Protein AF-A0A9E0RS52-F1 (afdb_monomer)

pLDDT: mean 81.38, std 11.51, range [52.69, 96.88]

Nearest PDB structures (foldseek):
  6zkj-assembly1_A  TM=3.778E-01  e=8.248E+00  Ovis aries

Secondary structure (DSSP, 8-state):
-HHHHHHHHHHHHHHHHHHHHHHHHHHTT-S-S---SSPPPPPSS-SSS-HHHHHHHHHHHHHHHHHHHHHHHHHH-----SHHHHTTSTT-------PPP-----HHHHHHHHHHHHHHHHHHHHHHHHHHHHHHTT--

Sequence (140 aa):
DYNVTRSIYEDMLSRKEKARLSMTLDIEGQGVTYRVQEPPVYPIEPKGLRFRHFAIAAPVLGLLAPIGLFGLYILLDPRVRTPGLLSALDDVELLGVIPAQRIKRSLGVRLKDIFLCGFLIAATLAAYASVTAYRLMGVL

Radius of gyration: 39.09 Å; Cα contacts (8 Å, |Δi|>4): 20; chains: 1; bounding box: 100×38×85 Å

Foldseek 3Di:
DVVVVVVVVVVVVVVVVVVVVLVVCVVVVNNDPDDCPDDDDDDPDDPDDDPVVCLVVVLVCVVVVVVVVVVVVVVPPPDPPDVVVVVPPPPDDDPDDDPDPPPCPPPVVVVVVVVVVVVVSVVVVVVSVVVVVCVVVVVD

Structure (mmCIF, N/CA/C/O backbone):
data_AF-A0A9E0RS52-F1
#
_entry.id   AF-A0A9E0RS52-F1
#
loop_
_atom_site.group_PDB
_atom_site.id
_atom_site.type_symbol
_atom_site.label_atom_id
_atom_site.label_alt_id
_atom_site.label_comp_id
_atom_site.label_asym_id
_atom_site.label_entity_id
_atom_site.label_seq_id
_atom_site.pdbx_PDB_ins_code
_atom_site.Cartn_x
_atom_site.Cartn_y
_atom_site.Cartn_z
_atom_site.occupancy
_atom_site.B_iso_or_equiv
_atom_site.auth_seq_id
_atom_site.auth_comp_id
_atom_site.auth_asym_id
_atom_site.auth_atom_id
_atom_site.pdbx_PDB_model_num
ATOM 1 N N . ASP A 1 1 ? -69.530 29.011 33.811 1.00 69.69 1 ASP A N 1
ATOM 2 C CA . ASP A 1 1 ? -68.188 29.091 33.206 1.00 69.69 1 ASP A CA 1
ATOM 3 C C . ASP A 1 1 ? -67.061 28.472 34.049 1.00 69.69 1 ASP A C 1
ATOM 5 O O . ASP A 1 1 ? -66.207 27.792 33.505 1.00 69.69 1 ASP A O 1
ATOM 9 N N . TYR A 1 2 ? -67.083 28.586 35.383 1.00 82.81 2 TYR A N 1
ATOM 10 C CA . TYR A 1 2 ? -66.030 28.071 36.287 1.00 82.81 2 TYR A CA 1
ATOM 11 C C . TYR A 1 2 ? -65.662 26.576 36.133 1.00 82.81 2 TYR A C 1
ATOM 13 O O . TYR A 1 2 ? -64.500 26.193 36.272 1.00 82.81 2 TYR A O 1
ATOM 21 N N . ASN A 1 3 ? -66.642 25.724 35.814 1.00 84.81 3 ASN A N 1
ATOM 22 C CA . ASN A 1 3 ? -66.414 24.288 35.616 1.00 84.81 3 ASN A CA 1
ATOM 23 C C . ASN A 1 3 ? -65.502 23.992 34.414 1.00 84.81 3 ASN A C 1
ATOM 25 O O . ASN A 1 3 ? -64.729 23.037 34.464 1.00 84.81 3 ASN A O 1
ATOM 29 N N . VAL A 1 4 ? -65.546 24.824 33.367 1.00 87.12 4 VAL A N 1
ATOM 30 C CA . VAL A 1 4 ? -64.725 24.643 32.162 1.00 87.12 4 VAL A CA 1
ATOM 31 C C . VAL A 1 4 ? -63.265 24.958 32.481 1.00 87.12 4 VAL A C 1
ATOM 33 O O . VAL A 1 4 ? -62.402 24.106 32.283 1.00 87.12 4 VAL A O 1
ATOM 36 N N . THR A 1 5 ? -62.985 26.118 33.080 1.00 88.88 5 THR A N 1
ATOM 37 C CA . THR A 1 5 ? -61.622 26.515 33.473 1.00 88.88 5 THR A CA 1
ATOM 38 C C . THR A 1 5 ? -60.987 25.521 34.442 1.00 88.88 5 THR A C 1
ATOM 40 O O . THR A 1 5 ? -59.819 25.166 34.287 1.00 88.88 5 THR A O 1
ATOM 43 N N . ARG A 1 6 ? -61.765 25.011 35.407 1.00 92.50 6 ARG A N 1
ATOM 44 C CA . ARG A 1 6 ? -61.297 23.973 36.331 1.00 92.50 6 ARG A CA 1
ATOM 45 C C . ARG A 1 6 ? -60.941 22.680 35.594 1.00 92.50 6 ARG A C 1
ATOM 47 O O . ARG A 1 6 ? -59.874 22.135 35.838 1.00 92.50 6 ARG A O 1
ATOM 54 N N . SER A 1 7 ? -61.785 22.221 34.668 1.00 92.62 7 SER A N 1
ATOM 55 C CA . SER A 1 7 ? -61.508 21.004 33.889 1.00 92.62 7 SER A CA 1
ATOM 56 C C . SER A 1 7 ? -60.246 21.114 33.022 1.00 92.62 7 SER A C 1
ATOM 58 O O . SER A 1 7 ? -59.472 20.164 32.954 1.00 92.62 7 SER A O 1
ATOM 60 N N . ILE A 1 8 ? -59.986 22.286 32.431 1.00 92.31 8 ILE A N 1
ATOM 61 C CA . ILE A 1 8 ? -58.771 22.564 31.648 1.00 92.31 8 ILE A CA 1
ATOM 62 C C . ILE A 1 8 ? -57.526 22.521 32.547 1.00 92.31 8 ILE A C 1
ATOM 64 O O . ILE A 1 8 ? -56.507 21.946 32.167 1.00 92.31 8 ILE A O 1
ATOM 68 N N . TYR A 1 9 ? -57.600 23.107 33.748 1.00 94.88 9 TYR A N 1
ATOM 69 C CA . TYR A 1 9 ? -56.501 23.066 34.715 1.00 94.88 9 TYR A CA 1
ATOM 70 C C . TYR A 1 9 ? -56.169 21.632 35.145 1.00 94.88 9 TYR A C 1
ATOM 72 O O . TYR A 1 9 ? -55.004 21.240 35.104 1.00 94.88 9 TYR A O 1
ATOM 80 N N . GLU A 1 10 ? -57.185 20.845 35.498 1.00 95.62 10 GLU A N 1
ATOM 81 C CA . GLU A 1 10 ? -57.015 19.441 35.889 1.00 95.62 10 GLU A CA 1
ATOM 82 C C . GLU A 1 10 ? -56.449 18.589 34.738 1.00 95.62 10 GLU A C 1
ATOM 84 O O . GLU A 1 10 ? -55.572 17.755 34.965 1.00 95.62 10 GLU A O 1
ATOM 89 N N . ASP A 1 11 ? -56.863 18.830 33.485 1.00 95.94 11 ASP A N 1
ATOM 90 C CA . ASP A 1 11 ? -56.286 18.140 32.319 1.00 95.94 11 ASP A CA 1
ATOM 91 C C . ASP A 1 11 ? -54.804 18.503 32.122 1.00 95.94 11 ASP A C 1
ATOM 93 O O . ASP A 1 11 ? -53.959 17.625 31.928 1.00 95.94 11 ASP A O 1
ATOM 97 N N . MET A 1 12 ? -54.442 19.787 32.243 1.00 96.19 12 MET A N 1
ATOM 98 C CA . MET A 1 12 ? -53.038 20.217 32.181 1.00 96.19 12 MET A CA 1
ATOM 99 C C . MET A 1 12 ? -52.197 19.616 33.314 1.00 96.19 12 MET A C 1
ATOM 101 O O . MET A 1 12 ? -51.062 19.188 33.076 1.00 96.19 12 MET A O 1
ATOM 105 N N . LEU A 1 13 ? -52.745 19.549 34.530 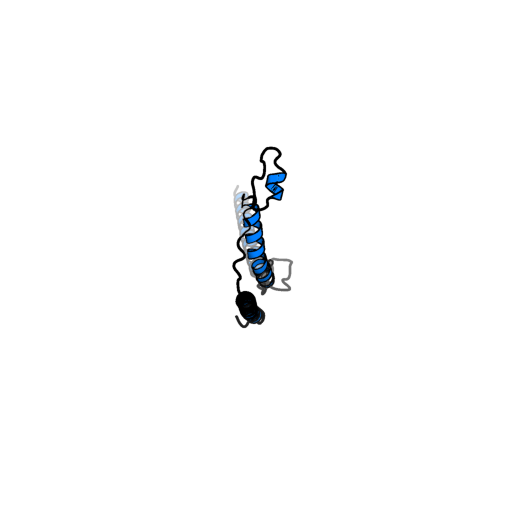1.00 96.88 13 LEU A N 1
ATOM 106 C CA . LEU A 1 13 ? -52.077 18.948 35.680 1.00 96.88 13 LEU A CA 1
ATOM 107 C C . LEU A 1 13 ? -51.857 17.445 35.460 1.00 96.88 13 LEU A C 1
ATOM 109 O O . LEU A 1 13 ? -50.730 16.967 35.593 1.00 96.88 13 LEU A O 1
ATOM 113 N N . SER A 1 14 ? -52.889 16.728 35.007 1.00 95.38 14 SER A N 1
ATOM 114 C CA . SER A 1 14 ? -52.807 15.300 34.678 1.00 95.38 14 SER A CA 1
ATOM 115 C C . SER A 1 14 ? -51.756 15.016 33.602 1.00 95.38 14 SER A C 1
ATOM 117 O O . SER A 1 14 ? -50.969 14.075 33.724 1.00 95.38 14 SER A O 1
ATOM 119 N N . ARG A 1 15 ? -51.683 15.846 32.554 1.00 96.12 15 ARG A N 1
ATOM 120 C CA . ARG A 1 15 ? -50.667 15.715 31.496 1.00 96.12 15 ARG A CA 1
ATOM 121 C C . ARG A 1 15 ? -49.253 15.936 32.023 1.00 96.12 15 ARG A C 1
ATOM 123 O O . ARG A 1 15 ? -48.351 15.189 31.649 1.00 96.12 15 ARG A O 1
ATOM 130 N N . LYS A 1 16 ? -49.055 16.919 32.907 1.00 96.00 16 LYS A N 1
ATOM 131 C CA . LYS A 1 16 ? -47.757 17.180 33.546 1.00 96.00 16 LYS A CA 1
ATOM 132 C C . LYS A 1 16 ? -47.307 15.996 34.399 1.00 96.00 16 LYS A C 1
ATOM 134 O O . LYS A 1 16 ? -46.148 15.594 34.317 1.00 96.00 16 LYS A O 1
ATOM 139 N N . GLU A 1 17 ? -48.208 15.429 35.196 1.00 95.56 17 GLU A N 1
ATOM 140 C CA . GLU A 1 17 ? -47.897 14.263 36.025 1.00 95.56 17 GLU A CA 1
ATOM 141 C C . GLU A 1 17 ? -47.590 13.027 35.182 1.00 95.56 17 GLU A C 1
ATOM 143 O O . GLU A 1 17 ? -46.584 12.366 35.427 1.00 95.56 17 GLU A O 1
ATOM 148 N N . LYS A 1 18 ? -48.378 12.762 34.132 1.00 92.31 18 LYS A N 1
ATOM 149 C CA . LYS A 1 18 ? -48.113 11.670 33.182 1.00 92.31 18 LYS A CA 1
ATOM 150 C C . LYS A 1 18 ? -46.766 11.826 32.481 1.00 92.31 18 LYS A C 1
ATOM 152 O O . LYS A 1 18 ? -46.024 10.855 32.387 1.00 92.31 18 LYS A O 1
ATOM 157 N N . ALA A 1 19 ? -46.426 13.032 32.024 1.00 91.88 19 ALA A N 1
ATOM 158 C CA . ALA A 1 19 ? -45.130 13.300 31.404 1.00 91.88 19 ALA A CA 1
ATOM 159 C C . ALA A 1 19 ? -43.974 13.068 32.389 1.00 91.88 19 ALA A C 1
ATOM 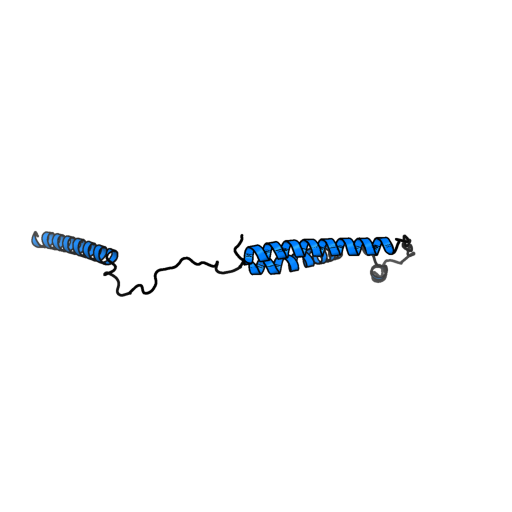161 O O . ALA A 1 19 ? -42.972 12.451 32.033 1.00 91.88 19 ALA A O 1
ATOM 162 N N . ARG A 1 20 ? -44.134 13.497 33.648 1.00 92.06 20 ARG A N 1
ATOM 163 C CA . ARG A 1 20 ? -43.141 13.271 34.704 1.00 92.06 20 ARG A CA 1
ATOM 164 C C . ARG A 1 20 ? -42.970 11.784 35.013 1.00 92.06 20 ARG A C 1
ATOM 166 O O . ARG A 1 20 ? -41.837 11.327 35.067 1.00 92.06 20 ARG A O 1
ATOM 173 N N . LEU A 1 21 ? -44.072 11.048 35.166 1.00 88.62 21 LEU A N 1
ATOM 174 C CA . LEU A 1 21 ? -44.072 9.600 35.398 1.00 88.62 21 LEU A CA 1
ATOM 175 C C . LEU A 1 21 ? -43.428 8.840 34.235 1.00 88.62 21 LEU A C 1
ATOM 177 O O . LEU A 1 21 ? -42.609 7.953 34.458 1.00 88.62 21 LEU A O 1
ATOM 181 N N . SER A 1 22 ? -43.749 9.216 32.996 1.00 87.12 22 SER A N 1
ATOM 182 C CA . SER A 1 22 ? -43.136 8.626 31.805 1.00 87.12 22 SER A CA 1
ATOM 183 C C . SER A 1 22 ? -41.628 8.880 31.762 1.00 87.12 22 SER A C 1
ATOM 185 O O . SER A 1 22 ? -40.876 7.967 31.448 1.00 87.12 22 SER A O 1
ATOM 187 N N . MET A 1 23 ? -41.180 10.091 32.110 1.00 86.38 23 MET A N 1
ATOM 188 C CA . MET A 1 23 ? -39.757 10.435 32.162 1.00 86.38 23 MET A CA 1
ATOM 189 C C . MET A 1 23 ? -39.027 9.661 33.262 1.00 86.38 23 MET A C 1
ATOM 191 O O . MET A 1 23 ? -37.939 9.148 33.025 1.00 86.38 23 MET A O 1
ATOM 195 N N . THR A 1 24 ? -39.615 9.544 34.457 1.00 86.38 24 THR A N 1
ATOM 196 C CA . THR A 1 24 ? -39.008 8.764 35.545 1.00 86.38 24 THR A CA 1
ATOM 197 C C . THR A 1 24 ? -38.918 7.282 35.194 1.00 86.38 24 THR A C 1
ATOM 199 O O . THR A 1 24 ? -37.886 6.678 35.445 1.00 86.38 24 THR A O 1
ATOM 202 N N . LEU A 1 25 ? -39.942 6.711 34.548 1.00 84.44 25 LEU A N 1
ATOM 203 C CA . LEU A 1 25 ? -39.920 5.317 34.092 1.00 84.44 25 LEU A CA 1
ATOM 204 C C . LEU A 1 25 ? -38.858 5.073 33.011 1.00 84.44 25 LEU A C 1
ATOM 206 O O . LEU A 1 25 ? -38.222 4.023 33.019 1.00 84.44 25 LEU A O 1
ATOM 210 N N . ASP A 1 26 ? -38.650 6.023 32.098 1.00 81.56 26 ASP A N 1
ATOM 211 C CA . ASP A 1 26 ? -37.608 5.934 31.066 1.00 81.56 26 ASP A CA 1
ATOM 212 C C . ASP A 1 26 ? -36.195 5.991 31.681 1.00 81.56 26 ASP A C 1
ATOM 214 O O . ASP A 1 26 ? -35.336 5.181 31.342 1.00 81.56 26 ASP A O 1
ATOM 218 N N . ILE A 1 27 ? -35.982 6.867 32.676 1.00 79.88 27 ILE A N 1
ATOM 219 C CA . ILE A 1 27 ? -34.717 6.969 33.431 1.00 79.88 27 ILE A CA 1
ATOM 220 C C . ILE A 1 27 ? -34.430 5.694 34.240 1.00 79.88 27 ILE A C 1
ATOM 222 O O . ILE A 1 27 ? -33.291 5.236 34.280 1.00 79.88 27 ILE A O 1
ATOM 226 N N . GLU A 1 28 ? -35.453 5.106 34.864 1.00 77.75 28 GLU A N 1
ATOM 227 C CA . GLU A 1 28 ? -35.343 3.850 35.622 1.00 77.75 28 GLU A CA 1
ATOM 228 C C . GLU A 1 28 ? -35.172 2.618 34.703 1.00 77.75 28 GLU A C 1
ATOM 230 O O . GLU A 1 28 ? -35.005 1.496 35.181 1.00 77.75 28 GLU A O 1
ATOM 235 N N . GLY A 1 29 ? -35.263 2.792 33.376 1.00 72.56 29 GLY A N 1
ATOM 236 C CA . GLY A 1 29 ? -35.237 1.700 32.398 1.00 72.56 29 GLY A CA 1
ATOM 237 C C . GLY A 1 29 ? -36.490 0.813 32.417 1.00 72.56 29 GLY A C 1
ATOM 238 O O . GLY A 1 29 ? -36.4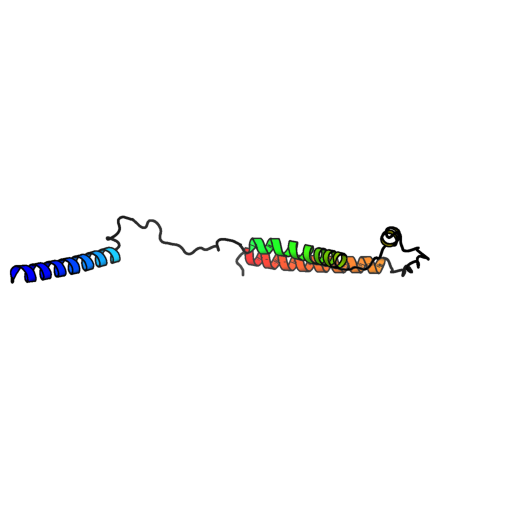94 -0.263 31.823 1.00 72.56 29 GLY A O 1
ATOM 239 N N . GLN A 1 30 ? -37.556 1.250 33.095 1.00 73.62 30 GLN A N 1
ATOM 240 C CA . GLN A 1 30 ? -38.848 0.561 33.209 1.00 73.62 30 GLN A CA 1
ATOM 241 C C . GLN A 1 30 ? -39.891 1.045 32.184 1.00 73.62 30 GLN A C 1
ATOM 243 O O . GLN A 1 30 ? -40.967 0.460 32.077 1.00 73.62 30 GLN A O 1
ATOM 248 N N . GLY A 1 31 ? -39.595 2.106 31.425 1.00 69.12 31 GLY A N 1
ATOM 249 C CA . GLY A 1 31 ? -40.479 2.690 30.407 1.00 69.12 31 GLY A CA 1
ATOM 250 C C . GLY A 1 31 ? -40.484 1.962 29.059 1.00 69.12 31 GLY A C 1
ATOM 251 O O . GLY A 1 31 ? -41.287 2.286 28.187 1.00 69.12 31 GLY A O 1
ATOM 252 N N . VAL A 1 32 ? -39.612 0.968 28.877 1.00 68.81 32 VAL A N 1
ATOM 253 C CA . VAL A 1 32 ? -39.393 0.291 27.596 1.00 68.81 32 VAL A CA 1
ATOM 254 C C . VAL A 1 32 ? -39.622 -1.217 27.705 1.00 68.81 32 VAL A C 1
ATOM 256 O O . VAL A 1 32 ? -39.102 -1.888 28.590 1.00 68.81 32 VAL A O 1
ATOM 259 N N . THR A 1 33 ? -40.394 -1.784 26.772 1.00 78.00 33 THR A N 1
ATOM 260 C CA . THR A 1 33 ? -40.723 -3.227 26.731 1.00 78.00 33 THR A CA 1
ATOM 261 C C . THR A 1 33 ? -39.574 -4.097 26.197 1.00 78.00 33 THR A C 1
ATOM 263 O O . THR A 1 33 ? -39.763 -5.283 25.939 1.00 78.00 33 THR A O 1
ATOM 266 N N . TYR A 1 34 ? -38.373 -3.543 26.011 1.00 75.62 34 TYR A N 1
ATOM 267 C CA . TYR A 1 34 ? -37.201 -4.312 25.598 1.00 75.62 34 TYR A CA 1
ATOM 268 C C . TYR A 1 34 ? -36.239 -4.483 26.775 1.00 75.62 34 TYR A C 1
ATOM 270 O O . TYR A 1 34 ? -36.001 -3.564 27.551 1.00 75.62 34 TYR A O 1
ATOM 278 N N . ARG A 1 35 ? -35.667 -5.682 26.908 1.00 77.38 35 ARG A N 1
ATOM 279 C CA . ARG A 1 35 ? -34.559 -5.937 27.833 1.00 77.38 35 ARG A CA 1
ATOM 280 C C . ARG A 1 35 ? -33.257 -5.809 27.057 1.00 77.38 35 ARG A C 1
ATOM 282 O O . ARG A 1 35 ? -33.083 -6.489 26.047 1.00 77.38 35 ARG A O 1
ATOM 289 N N . VAL A 1 36 ? -32.344 -4.962 27.525 1.00 76.12 36 VAL A N 1
ATOM 290 C CA . VAL A 1 36 ? -30.964 -4.935 27.022 1.00 76.12 36 VAL A CA 1
ATOM 291 C C . VAL A 1 36 ? -30.284 -6.220 27.490 1.00 76.12 36 VAL A C 1
ATOM 293 O O . VAL A 1 36 ? -29.986 -6.359 28.672 1.00 76.12 36 VAL A O 1
ATOM 296 N N . GLN A 1 37 ? -30.096 -7.179 26.582 1.00 85.25 37 GLN A N 1
ATOM 297 C CA . GLN A 1 37 ? -29.385 -8.426 26.893 1.00 85.25 37 GLN A CA 1
ATOM 298 C C . GLN A 1 37 ? -27.867 -8.220 26.892 1.00 85.25 37 GLN A C 1
ATOM 300 O O . GLN A 1 37 ? -27.171 -8.774 27.735 1.00 85.25 37 GLN A O 1
ATOM 305 N N . GLU A 1 38 ? -27.367 -7.389 25.975 1.00 83.38 38 GLU A N 1
ATOM 306 C CA . GLU A 1 38 ? -25.946 -7.084 25.830 1.00 83.38 38 GLU A CA 1
ATO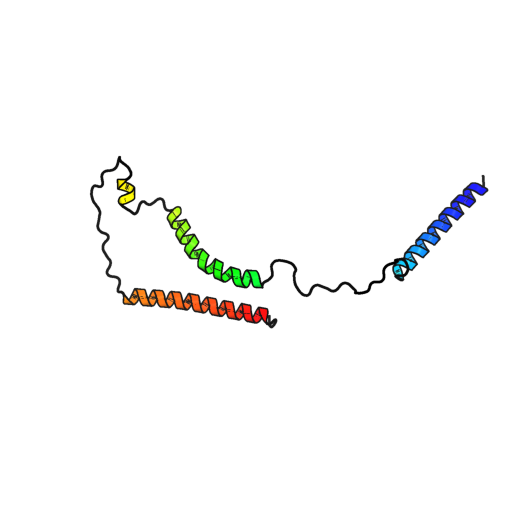M 307 C C . GLU A 1 38 ? -25.757 -5.577 25.610 1.00 83.38 38 GLU A C 1
ATOM 309 O O . GLU A 1 38 ? -26.359 -5.013 24.688 1.00 83.38 38 GLU A O 1
ATOM 314 N N . PRO A 1 39 ? -24.964 -4.896 26.457 1.00 84.31 39 PRO A N 1
ATOM 315 C CA . PRO A 1 39 ? -24.671 -3.487 26.268 1.00 84.31 39 PRO A CA 1
ATOM 316 C C . PRO A 1 39 ? -23.792 -3.287 25.023 1.00 84.31 39 PRO A C 1
ATOM 318 O O . PRO A 1 39 ? -23.014 -4.169 24.651 1.00 84.31 39 PRO A O 1
ATOM 321 N N . PRO A 1 40 ? -23.868 -2.116 24.375 1.00 83.12 40 PRO A N 1
ATOM 322 C CA . PRO A 1 40 ? -23.037 -1.814 23.222 1.00 83.12 40 PRO A CA 1
ATOM 323 C C . PRO A 1 40 ? -21.555 -1.810 23.613 1.00 83.12 40 PRO A C 1
ATOM 325 O O . PRO A 1 40 ? -21.111 -1.028 24.453 1.00 83.12 40 PRO A O 1
ATOM 328 N N . VAL A 1 41 ? -20.785 -2.683 22.972 1.00 86.62 41 VAL A N 1
ATOM 329 C CA . VAL A 1 41 ? -19.326 -2.745 23.092 1.00 86.62 41 VAL A CA 1
ATOM 330 C C . VAL A 1 41 ? -18.661 -1.933 21.991 1.00 86.62 41 VAL A C 1
ATOM 332 O O . VAL A 1 41 ? -19.092 -1.937 20.833 1.00 86.62 41 VAL A O 1
ATOM 335 N N . TYR A 1 42 ? -17.574 -1.251 22.349 1.00 86.06 42 TYR A N 1
ATOM 336 C CA . TYR A 1 42 ? -16.743 -0.561 21.373 1.00 86.06 42 TYR A CA 1
ATOM 337 C C . TYR A 1 42 ? -16.069 -1.569 20.432 1.00 86.06 42 TYR A C 1
ATOM 339 O O . TYR A 1 42 ? -15.559 -2.597 20.886 1.00 86.06 42 TYR A O 1
ATOM 347 N N . PRO A 1 43 ? -16.039 -1.294 19.119 1.00 81.56 43 PRO A N 1
ATOM 348 C CA . PRO A 1 43 ? -15.413 -2.188 18.163 1.00 81.56 43 PRO A CA 1
ATOM 349 C C . PRO A 1 43 ? -13.894 -2.193 18.355 1.00 81.56 43 PRO A C 1
ATOM 351 O O . PRO A 1 43 ? -13.232 -1.170 18.211 1.00 81.56 43 PRO A O 1
ATOM 354 N N . ILE A 1 44 ? -13.348 -3.375 18.624 1.00 83.25 44 ILE A N 1
ATOM 355 C CA . ILE A 1 44 ? -11.899 -3.622 18.705 1.00 83.25 44 ILE A CA 1
ATOM 356 C C . ILE A 1 44 ? -11.219 -3.652 17.330 1.00 83.25 44 ILE A C 1
ATOM 358 O O . ILE A 1 44 ? -9.999 -3.553 17.235 1.00 83.25 44 ILE A O 1
ATOM 362 N N . GLU A 1 45 ? -11.998 -3.767 16.252 1.00 81.56 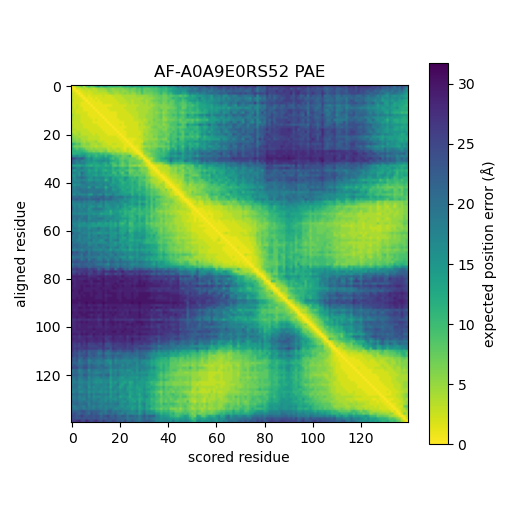45 GLU A N 1
ATOM 363 C CA . GLU A 1 45 ? -11.4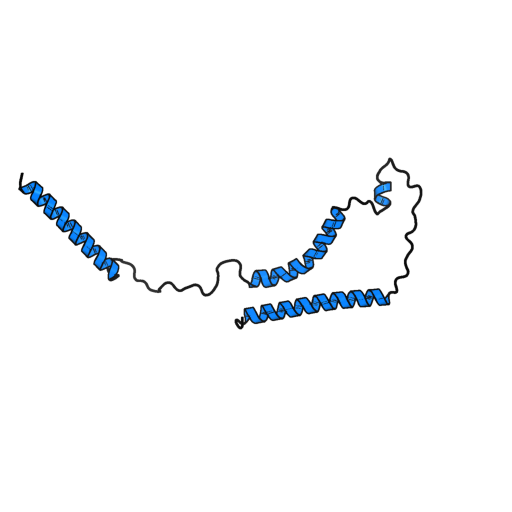97 -3.739 14.882 1.00 81.56 45 GLU A CA 1
ATOM 364 C C . GLU A 1 45 ? -12.242 -2.694 14.041 1.00 81.56 45 GLU A C 1
ATOM 366 O O . GLU A 1 45 ? -13.476 -2.624 14.086 1.00 81.56 45 GLU A O 1
ATOM 371 N N . PRO A 1 46 ? -11.530 -1.921 13.201 1.00 79.44 46 PRO A N 1
ATOM 372 C CA . PRO A 1 46 ? -12.172 -1.042 12.240 1.00 79.44 46 PRO A CA 1
ATOM 373 C C . PRO A 1 46 ? -12.939 -1.861 11.192 1.00 79.44 46 PRO A C 1
ATOM 375 O O . PRO A 1 46 ? -12.457 -2.873 10.671 1.00 79.44 46 PRO A O 1
ATOM 378 N N . LYS A 1 47 ? -14.140 -1.395 10.841 1.00 81.00 47 LYS A N 1
ATOM 379 C CA . LYS A 1 47 ? -14.937 -1.955 9.742 1.00 81.00 47 LYS A CA 1
ATOM 380 C C . LYS A 1 47 ? -14.475 -1.334 8.415 1.00 81.00 47 LYS A C 1
ATOM 382 O O . LYS A 1 47 ? -14.413 -0.115 8.309 1.00 81.00 47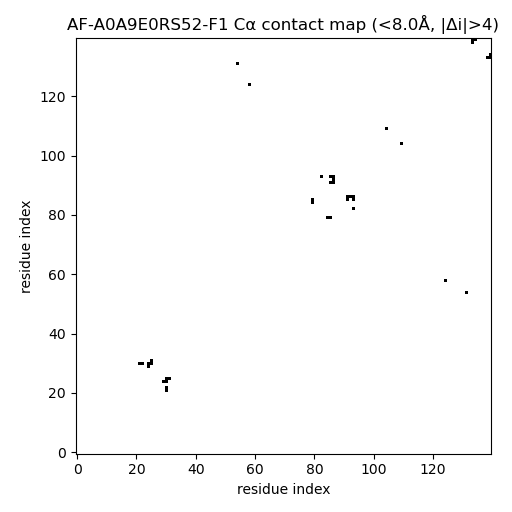 LYS A O 1
ATOM 387 N N . GLY A 1 48 ? -14.156 -2.160 7.410 1.00 84.31 48 GLY A N 1
ATOM 388 C CA . GLY A 1 48 ? -13.729 -1.711 6.073 1.00 84.31 48 GLY A CA 1
ATOM 389 C C . GLY A 1 48 ? -12.281 -2.072 5.719 1.00 84.31 48 GLY A C 1
ATOM 390 O O . GLY A 1 48 ? -11.828 -3.184 6.007 1.00 84.31 48 GLY A O 1
ATOM 391 N N . LEU A 1 49 ? -11.555 -1.150 5.068 1.00 83.06 49 LEU A N 1
ATOM 392 C CA . LEU A 1 49 ? -10.160 -1.370 4.675 1.00 83.06 49 LEU A CA 1
ATOM 393 C C . LEU A 1 49 ? -9.258 -1.478 5.906 1.00 83.06 49 LEU A C 1
ATOM 395 O O . LEU A 1 49 ? -8.921 -0.500 6.567 1.00 83.06 49 LEU A O 1
ATOM 399 N N . ARG A 1 50 ? -8.837 -2.710 6.183 1.00 85.12 50 ARG A N 1
ATOM 400 C CA . ARG A 1 50 ? -7.891 -3.020 7.259 1.00 85.12 50 ARG A CA 1
ATOM 401 C C . ARG A 1 50 ? -6.454 -2.783 6.812 1.00 85.12 50 ARG A C 1
ATOM 403 O O . ARG A 1 50 ? -6.140 -2.968 5.637 1.00 85.12 50 ARG A O 1
ATOM 410 N N . PHE A 1 51 ? -5.567 -2.542 7.778 1.00 84.44 51 PHE A N 1
ATOM 411 C CA . PHE A 1 51 ? -4.119 -2.421 7.563 1.00 84.44 51 PHE A CA 1
ATOM 412 C C . PHE A 1 51 ? -3.531 -3.563 6.714 1.00 84.44 51 PHE A C 1
ATOM 414 O O . PHE A 1 51 ? -2.705 -3.313 5.845 1.00 84.44 51 PHE A O 1
ATOM 421 N N . ARG A 1 52 ? -4.032 -4.798 6.881 1.00 84.62 52 ARG A N 1
ATOM 422 C CA . ARG A 1 52 ? -3.626 -5.972 6.084 1.00 84.62 52 ARG A CA 1
ATOM 423 C C . ARG A 1 52 ? -3.754 -5.772 4.567 1.00 84.62 52 ARG A C 1
ATOM 425 O O . ARG A 1 52 ? -2.906 -6.257 3.829 1.00 84.62 52 ARG A O 1
ATOM 432 N N . HIS A 1 53 ? -4.768 -5.044 4.101 1.00 88.88 53 HIS A N 1
ATOM 433 C CA . HIS A 1 53 ? -4.953 -4.790 2.668 1.00 88.88 53 HIS A CA 1
ATOM 434 C C . HIS A 1 53 ? -3.843 -3.891 2.132 1.00 88.88 53 HIS A C 1
ATOM 436 O O . HIS A 1 53 ? -3.238 -4.207 1.115 1.00 88.88 53 HIS A O 1
ATOM 442 N N . PHE A 1 54 ? -3.520 -2.815 2.851 1.00 88.31 54 PHE A N 1
ATOM 443 C CA . PHE A 1 54 ? -2.413 -1.932 2.491 1.00 88.31 54 PHE A CA 1
ATOM 444 C C . PHE A 1 54 ? -1.058 -2.627 2.629 1.00 88.31 54 PHE A C 1
ATOM 446 O O . PHE A 1 54 ? -0.186 -2.410 1.794 1.00 88.31 54 PHE A O 1
ATOM 453 N N . ALA A 1 55 ? -0.908 -3.504 3.626 1.00 89.25 55 ALA A N 1
ATOM 454 C CA . ALA A 1 55 ? 0.302 -4.292 3.830 1.00 89.25 55 ALA A CA 1
ATOM 455 C C . ALA A 1 55 ? 0.626 -5.195 2.628 1.00 89.25 55 ALA A C 1
ATOM 457 O O . ALA A 1 55 ? 1.785 -5.339 2.257 1.00 89.25 55 ALA A O 1
ATOM 458 N N . ILE A 1 56 ? -0.398 -5.777 1.997 1.00 87.88 56 ILE A N 1
ATOM 459 C CA . ILE A 1 56 ? -0.234 -6.624 0.807 1.00 87.88 56 ILE A CA 1
ATOM 460 C C . ILE A 1 56 ? -0.185 -5.779 -0.474 1.00 87.88 56 ILE A C 1
ATOM 462 O O . ILE A 1 56 ? 0.607 -6.057 -1.371 1.00 87.88 56 ILE A O 1
ATOM 466 N N . ALA A 1 57 ? -1.003 -4.729 -0.569 1.00 90.38 57 ALA A N 1
ATOM 467 C CA . ALA A 1 57 ? -1.082 -3.897 -1.766 1.00 90.38 57 ALA A CA 1
ATOM 468 C C . ALA A 1 57 ? 0.193 -3.073 -2.002 1.00 90.38 57 ALA A C 1
ATOM 470 O O . ALA A 1 57 ? 0.600 -2.904 -3.148 1.00 90.38 57 ALA A O 1
ATOM 471 N N . ALA A 1 58 ? 0.840 -2.580 -0.943 1.00 89.75 58 ALA A N 1
ATOM 472 C CA . ALA A 1 58 ? 2.026 -1.735 -1.050 1.00 89.75 58 ALA A CA 1
ATOM 473 C C . ALA A 1 58 ? 3.208 -2.396 -1.788 1.00 89.75 58 ALA A C 1
ATOM 475 O O . ALA A 1 58 ? 3.711 -1.771 -2.719 1.00 89.75 58 ALA A O 1
ATOM 476 N N . PRO A 1 59 ? 3.658 -3.625 -1.463 1.00 90.44 59 PRO A N 1
ATOM 477 C CA . PRO A 1 59 ? 4.759 -4.254 -2.193 1.00 90.44 59 PRO A CA 1
ATOM 478 C C . PRO A 1 59 ? 4.393 -4.569 -3.647 1.00 90.44 59 PRO A C 1
ATOM 480 O O . PRO A 1 59 ? 5.224 -4.391 -4.535 1.00 90.44 59 PRO A O 1
ATOM 483 N N . VAL A 1 60 ? 3.145 -4.965 -3.916 1.00 91.06 60 VAL A N 1
ATOM 484 C CA . VAL A 1 60 ? 2.670 -5.228 -5.284 1.00 91.06 60 VAL A CA 1
ATOM 485 C C . VAL A 1 60 ? 2.683 -3.946 -6.119 1.00 91.06 60 VAL A C 1
ATOM 487 O O . VAL A 1 60 ? 3.251 -3.920 -7.210 1.00 91.06 60 VAL A O 1
ATOM 490 N N . LEU A 1 61 ? 2.111 -2.862 -5.590 1.00 93.44 61 LEU A N 1
ATOM 491 C CA . LEU A 1 61 ? 2.097 -1.563 -6.257 1.00 93.44 61 LEU A CA 1
ATOM 492 C C . LEU A 1 61 ? 3.494 -0.956 -6.361 1.00 93.44 61 LEU A C 1
ATOM 494 O O . LEU A 1 61 ? 3.817 -0.383 -7.393 1.00 93.44 61 LEU A O 1
ATOM 498 N N . GLY A 1 62 ? 4.339 -1.108 -5.344 1.00 90.62 62 GLY A N 1
ATOM 499 C CA . GLY A 1 62 ? 5.717 -0.621 -5.358 1.00 90.62 62 GLY A CA 1
ATOM 500 C C . GLY A 1 62 ? 6.568 -1.290 -6.435 1.00 90.62 62 GLY A C 1
ATOM 501 O O . GLY A 1 62 ? 7.410 -0.633 -7.040 1.00 90.62 62 GLY A O 1
ATOM 502 N N . LEU A 1 63 ? 6.314 -2.570 -6.724 1.00 89.88 63 LEU A N 1
ATOM 503 C CA . LEU A 1 63 ? 7.017 -3.314 -7.770 1.00 89.88 63 LEU A CA 1
ATOM 504 C C . LEU A 1 63 ? 6.442 -3.025 -9.166 1.00 89.88 63 LEU A C 1
ATOM 506 O O . LEU A 1 63 ? 7.192 -2.902 -10.133 1.00 89.88 63 LEU A O 1
ATOM 510 N N . LEU A 1 64 ? 5.122 -2.843 -9.270 1.00 93.25 64 LEU A N 1
ATOM 511 C CA . LEU A 1 64 ? 4.457 -2.468 -10.521 1.00 93.25 64 LEU A CA 1
ATOM 512 C C . LEU A 1 64 ? 4.686 -1.007 -10.920 1.00 93.25 64 LEU A C 1
ATOM 514 O O . LEU A 1 64 ? 4.761 -0.719 -12.110 1.00 93.25 64 LEU A O 1
ATOM 518 N N . ALA A 1 65 ? 4.822 -0.087 -9.965 1.00 93.81 65 ALA A N 1
ATOM 519 C CA . ALA A 1 65 ? 4.975 1.344 -10.217 1.00 93.81 65 ALA A CA 1
ATOM 520 C C . ALA A 1 65 ? 6.133 1.693 -11.173 1.00 93.81 65 ALA A C 1
ATOM 522 O O . ALA A 1 65 ? 5.869 2.380 -12.160 1.00 93.81 65 ALA A O 1
ATOM 523 N N . PRO A 1 66 ? 7.387 1.233 -10.975 1.00 91.50 66 PRO A N 1
ATOM 524 C CA . PRO A 1 66 ? 8.478 1.555 -11.895 1.00 91.50 66 PRO A CA 1
ATOM 525 C C . PRO A 1 66 ? 8.280 0.926 -13.280 1.00 91.50 66 PRO A C 1
ATOM 527 O O . PRO A 1 66 ? 8.612 1.555 -14.282 1.00 91.50 66 PRO A O 1
ATOM 530 N N . ILE A 1 67 ? 7.701 -0.278 -13.355 1.00 92.38 67 ILE A N 1
ATOM 531 C CA . ILE A 1 67 ? 7.401 -0.954 -14.628 1.00 92.38 67 ILE A CA 1
ATOM 532 C C . ILE A 1 67 ? 6.333 -0.169 -15.396 1.00 92.38 67 ILE A C 1
ATOM 534 O O . ILE A 1 67 ? 6.503 0.125 -16.578 1.00 92.38 67 ILE A O 1
ATOM 538 N N . GLY A 1 68 ? 5.253 0.212 -14.713 1.00 93.31 68 GLY A N 1
ATOM 539 C CA . GLY A 1 68 ? 4.172 1.012 -15.275 1.00 93.31 68 GLY A CA 1
ATOM 540 C C . GLY A 1 68 ? 4.648 2.395 -15.707 1.00 93.31 68 GLY A C 1
ATOM 541 O O . GLY A 1 68 ? 4.325 2.828 -16.808 1.00 93.31 68 GLY A O 1
ATOM 542 N N . LEU A 1 69 ? 5.475 3.058 -14.894 1.00 93.56 69 LEU A N 1
ATOM 543 C CA . LEU A 1 69 ? 6.053 4.359 -15.230 1.00 93.56 69 LEU A CA 1
ATOM 544 C C . LEU A 1 69 ? 6.967 4.269 -16.456 1.00 93.56 69 LEU A C 1
ATOM 546 O O . LEU A 1 69 ? 6.913 5.136 -17.323 1.00 93.56 69 LEU A O 1
ATOM 550 N N . PHE A 1 70 ? 7.766 3.206 -16.564 1.00 91.62 70 PHE A N 1
ATOM 551 C CA . PHE A 1 70 ? 8.605 2.962 -17.734 1.00 91.62 70 PHE A CA 1
ATOM 552 C C . PHE A 1 70 ? 7.768 2.703 -18.994 1.00 91.62 70 PHE A C 1
ATOM 554 O O . PHE A 1 70 ? 8.055 3.265 -20.049 1.00 91.62 70 PHE A O 1
ATOM 561 N N . GLY A 1 71 ? 6.701 1.906 -18.885 1.00 89.81 71 GLY A N 1
ATOM 562 C CA . GLY A 1 71 ? 5.762 1.675 -19.984 1.00 89.81 71 GLY A CA 1
ATOM 563 C C . GLY A 1 71 ? 5.051 2.955 -20.428 1.00 89.81 71 GLY A C 1
ATOM 564 O O . GLY A 1 71 ? 4.990 3.244 -21.620 1.00 89.81 71 GLY A O 1
ATOM 565 N N . LEU A 1 72 ? 4.581 3.762 -19.473 1.00 91.75 72 LEU A N 1
ATOM 566 C CA . LEU A 1 72 ? 3.952 5.053 -19.742 1.00 91.75 72 LEU A CA 1
ATOM 567 C C . LEU A 1 72 ? 4.931 6.027 -20.405 1.00 91.75 72 LEU A C 1
ATOM 569 O O . LEU A 1 72 ? 4.566 6.705 -21.359 1.00 91.75 72 LEU A O 1
ATOM 573 N N . TYR A 1 73 ? 6.178 6.062 -19.933 1.00 89.50 73 TYR A N 1
ATOM 574 C CA . TYR A 1 73 ? 7.232 6.870 -20.536 1.00 89.50 73 TYR A CA 1
ATOM 575 C C . TYR A 1 73 ? 7.484 6.478 -21.995 1.00 89.50 73 TYR A C 1
ATOM 577 O O . TYR A 1 73 ? 7.593 7.355 -22.842 1.00 89.50 73 TYR A O 1
ATOM 585 N N . ILE A 1 74 ? 7.525 5.178 -22.305 1.00 86.00 74 ILE A N 1
ATOM 586 C CA . ILE A 1 74 ? 7.675 4.700 -23.687 1.00 86.00 74 ILE A CA 1
ATOM 587 C C . ILE A 1 74 ? 6.465 5.085 -24.541 1.00 86.00 74 ILE A C 1
ATOM 589 O O . ILE A 1 74 ? 6.644 5.493 -25.682 1.00 86.00 74 ILE A O 1
ATOM 593 N N . LEU A 1 75 ? 5.247 4.959 -24.010 1.00 84.19 75 LEU A N 1
ATOM 594 C CA . LEU A 1 75 ? 4.029 5.268 -24.762 1.00 84.19 75 LEU A CA 1
ATOM 595 C C . LEU A 1 75 ? 3.891 6.769 -25.061 1.00 84.19 75 LEU A C 1
ATOM 597 O O . LEU A 1 75 ? 3.363 7.143 -26.104 1.00 84.19 75 LEU A O 1
ATOM 601 N N . LEU A 1 76 ? 4.361 7.619 -24.145 1.00 84.75 76 LEU A N 1
ATOM 602 C CA . LEU A 1 76 ? 4.378 9.073 -24.298 1.00 84.75 76 LEU A CA 1
ATOM 603 C C . LEU A 1 76 ? 5.588 9.583 -25.090 1.00 84.75 76 LEU A C 1
ATOM 605 O O . LEU A 1 76 ? 5.584 10.756 -25.453 1.00 84.75 76 LEU A O 1
ATOM 609 N N . ASP A 1 77 ? 6.617 8.760 -25.332 1.00 79.00 77 ASP A N 1
ATOM 610 C CA . ASP A 1 77 ? 7.777 9.146 -26.141 1.00 79.00 77 ASP A CA 1
ATOM 611 C C . ASP A 1 77 ? 7.414 9.033 -27.634 1.00 79.00 77 ASP A C 1
ATOM 613 O O . ASP A 1 77 ? 7.317 7.923 -28.162 1.00 79.00 77 ASP A O 1
ATOM 617 N N . PRO A 1 78 ? 7.246 10.153 -28.366 1.00 65.69 78 PRO A N 1
ATOM 618 C CA . PRO A 1 78 ? 6.942 10.122 -29.795 1.00 65.69 78 PRO A CA 1
ATOM 619 C C . PRO A 1 78 ? 8.159 9.718 -30.646 1.00 65.69 78 PRO A C 1
ATOM 621 O O . PRO A 1 78 ? 8.084 9.718 -31.876 1.00 65.69 78 PRO A O 1
ATOM 624 N N . ARG A 1 79 ? 9.321 9.425 -30.039 1.00 65.88 79 ARG A N 1
ATOM 625 C CA . ARG A 1 79 ? 10.539 9.082 -30.780 1.00 65.88 79 ARG A CA 1
ATOM 626 C C . ARG A 1 79 ? 10.414 7.731 -31.474 1.00 65.88 79 ARG A C 1
ATOM 628 O O . ARG A 1 79 ? 10.531 6.666 -30.869 1.00 65.88 79 ARG A O 1
ATOM 635 N N . VAL A 1 80 ? 10.357 7.794 -32.797 1.00 60.28 80 VAL A N 1
ATOM 636 C CA . VAL A 1 80 ? 10.546 6.651 -33.687 1.00 60.28 80 VAL A CA 1
ATOM 637 C C . VAL A 1 80 ? 11.998 6.166 -33.586 1.00 60.28 80 VAL A C 1
ATOM 639 O O . VAL A 1 80 ? 12.907 6.737 -34.182 1.00 60.28 80 VAL A O 1
ATOM 642 N N . ARG A 1 81 ? 12.248 5.131 -32.775 1.00 64.25 81 ARG A N 1
ATOM 643 C CA . ARG A 1 81 ? 13.589 4.527 -32.607 1.00 64.25 81 ARG A CA 1
ATOM 644 C C . ARG A 1 81 ? 13.863 3.366 -33.560 1.00 64.25 81 ARG A C 1
ATOM 646 O O . ARG A 1 81 ? 15.006 2.924 -33.653 1.00 64.25 81 ARG A O 1
ATOM 653 N N . THR A 1 82 ? 12.839 2.852 -34.237 1.00 59.19 82 THR A N 1
ATOM 654 C CA . THR A 1 82 ? 12.944 1.673 -35.098 1.00 59.19 82 THR A CA 1
ATOM 655 C C . THR A 1 82 ? 12.776 2.043 -36.575 1.00 59.19 82 THR A C 1
ATOM 657 O O . THR A 1 82 ? 11.800 2.698 -36.937 1.00 59.19 82 THR A O 1
ATOM 660 N N . PRO A 1 83 ? 13.681 1.583 -37.460 1.00 56.44 83 PRO A N 1
ATOM 661 C CA . PRO A 1 83 ? 13.609 1.871 -38.897 1.00 56.44 83 PRO A CA 1
ATOM 662 C C . PRO A 1 83 ? 12.350 1.286 -39.562 1.00 56.44 83 PRO A C 1
ATOM 664 O O . PRO A 1 83 ? 11.891 1.801 -40.578 1.00 56.44 83 PRO A O 1
ATOM 667 N N . GLY A 1 84 ? 11.743 0.257 -38.957 1.00 59.94 84 GLY A N 1
ATOM 668 C CA . GLY A 1 84 ? 10.499 -0.349 -39.441 1.00 59.94 84 GLY A CA 1
ATOM 669 C C . GLY A 1 84 ? 9.263 0.552 -39.331 1.00 59.94 84 GLY A C 1
ATOM 670 O O . GLY A 1 84 ? 8.327 0.362 -40.093 1.00 59.94 84 GLY A O 1
ATOM 671 N N . LEU A 1 85 ? 9.262 1.551 -38.439 1.00 59.97 85 LEU A N 1
ATOM 672 C CA . LEU A 1 85 ? 8.181 2.544 -38.360 1.00 59.97 85 LEU A CA 1
ATOM 673 C C . LEU A 1 85 ? 8.302 3.604 -39.465 1.00 59.97 85 LEU A C 1
ATOM 675 O O . LEU A 1 85 ? 7.288 4.070 -39.959 1.00 59.97 85 LEU A O 1
ATOM 679 N N . LEU A 1 86 ? 9.527 3.948 -39.882 1.00 60.88 86 LEU A N 1
ATOM 680 C CA . LEU A 1 86 ? 9.786 4.873 -40.996 1.00 60.88 86 LEU A CA 1
ATOM 681 C C . LEU A 1 86 ? 9.502 4.232 -42.358 1.00 60.88 86 LEU A C 1
ATOM 683 O O . LEU A 1 86 ? 9.005 4.905 -43.245 1.00 60.88 86 LEU A O 1
ATOM 687 N N . SER A 1 87 ? 9.747 2.925 -42.493 1.00 59.91 87 SER A N 1
ATOM 688 C CA . SER A 1 87 ? 9.478 2.167 -43.729 1.00 59.91 87 SER A CA 1
ATOM 689 C C . SER A 1 87 ? 7.979 1.984 -44.018 1.00 59.91 87 SER A C 1
ATOM 691 O O . SER A 1 87 ? 7.618 1.573 -45.113 1.00 59.91 87 SER A O 1
ATOM 693 N N . ALA A 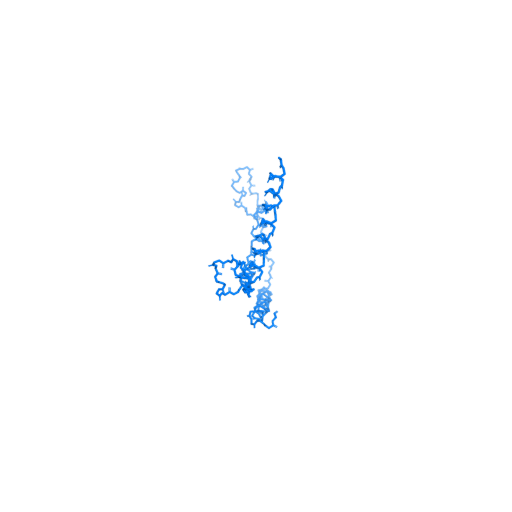1 88 ? 7.118 2.222 -43.020 1.00 63.69 88 ALA A N 1
ATOM 694 C CA . ALA A 1 88 ? 5.662 2.120 -43.131 1.00 63.69 88 ALA A CA 1
ATOM 695 C C . ALA A 1 88 ? 4.986 3.458 -43.487 1.00 63.69 88 ALA A C 1
ATOM 697 O O . ALA A 1 88 ? 3.789 3.474 -43.760 1.00 63.69 88 ALA A O 1
ATOM 698 N N . LEU A 1 89 ? 5.725 4.574 -43.462 1.00 65.31 89 LEU A N 1
ATOM 699 C CA . LEU A 1 89 ? 5.280 5.824 -44.066 1.00 65.31 89 LEU A CA 1
ATOM 700 C C . LEU A 1 89 ? 5.794 5.836 -45.508 1.00 65.31 89 LEU A C 1
ATOM 702 O O . LEU A 1 89 ? 6.993 5.982 -45.723 1.00 65.31 89 LEU A O 1
ATOM 706 N N . ASP A 1 90 ? 4.888 5.700 -46.479 1.00 60.66 90 ASP A N 1
ATOM 707 C CA . ASP A 1 90 ? 5.196 5.636 -47.922 1.00 60.66 90 ASP A CA 1
ATOM 708 C C . ASP A 1 90 ? 5.991 6.846 -48.464 1.00 60.66 90 ASP A C 1
ATOM 710 O O . ASP A 1 90 ? 6.513 6.796 -49.573 1.00 60.66 90 ASP A O 1
ATOM 714 N N . ASP A 1 91 ? 6.105 7.928 -47.689 1.00 64.75 91 ASP A N 1
ATOM 715 C CA . ASP A 1 91 ? 6.626 9.225 -48.137 1.00 64.75 91 ASP A CA 1
ATOM 716 C C . ASP A 1 91 ? 8.087 9.505 -47.716 1.00 64.75 91 ASP A C 1
ATOM 718 O O . ASP A 1 91 ? 8.595 10.606 -47.926 1.00 64.75 91 ASP A O 1
ATOM 722 N N . VAL A 1 92 ? 8.786 8.548 -47.081 1.00 67.44 92 VAL A N 1
ATOM 723 C CA . VAL A 1 92 ? 10.155 8.770 -46.566 1.00 67.44 92 VAL A CA 1
ATOM 724 C C . VAL A 1 92 ? 11.109 7.626 -46.929 1.00 67.44 92 VAL A C 1
ATOM 726 O O . VAL A 1 92 ? 11.064 6.540 -46.355 1.00 67.44 92 VAL A O 1
ATOM 729 N N . GLU A 1 93 ? 12.046 7.896 -47.843 1.00 64.38 93 GLU A N 1
ATOM 730 C CA . GLU A 1 93 ? 13.092 6.951 -48.254 1.00 64.38 93 GLU A CA 1
ATOM 731 C C . GLU A 1 93 ? 14.233 6.877 -47.217 1.00 64.38 93 GLU A C 1
ATOM 733 O O . GLU A 1 93 ? 14.814 7.883 -46.798 1.00 64.38 93 GLU A O 1
ATOM 738 N N . LEU A 1 94 ? 14.568 5.662 -46.771 1.00 68.31 94 LEU A N 1
ATOM 739 C CA . LEU A 1 94 ? 15.590 5.419 -45.752 1.00 68.31 94 LEU A CA 1
ATOM 740 C C . LEU A 1 94 ? 17.006 5.515 -46.359 1.00 68.31 94 LEU A C 1
ATOM 742 O O . LEU A 1 94 ? 17.555 4.524 -46.830 1.00 68.31 94 LEU A O 1
ATOM 746 N N . LEU A 1 95 ? 17.631 6.694 -46.291 1.00 72.12 95 LEU A N 1
ATOM 747 C CA . LEU A 1 95 ? 18.957 6.968 -46.884 1.00 72.12 95 LEU A CA 1
ATOM 748 C C . LEU A 1 95 ? 20.138 6.205 -46.240 1.00 72.12 95 LEU A C 1
ATOM 750 O O . LEU A 1 95 ? 21.211 6.106 -46.834 1.00 72.12 95 LEU A O 1
ATOM 754 N N . GLY A 1 96 ? 19.980 5.670 -45.026 1.00 68.25 96 GLY A N 1
ATOM 755 C CA . GLY A 1 96 ? 21.015 4.876 -44.360 1.00 68.25 96 GLY A CA 1
ATOM 756 C C . GLY A 1 96 ? 20.823 4.757 -42.849 1.00 68.25 96 GLY A C 1
ATOM 757 O O . GLY A 1 96 ? 20.247 5.631 -42.204 1.00 68.25 96 GLY A O 1
ATOM 758 N N . VAL A 1 97 ? 21.323 3.665 -42.265 1.00 69.81 97 VAL A N 1
ATOM 759 C CA . VAL A 1 97 ? 21.264 3.408 -40.817 1.00 69.81 97 VAL A CA 1
ATOM 760 C C . VAL A 1 97 ? 22.657 3.573 -40.229 1.00 69.81 97 VAL A C 1
ATOM 762 O O . VAL A 1 97 ? 23.571 2.830 -40.577 1.00 69.81 97 VAL A O 1
ATOM 765 N N . ILE A 1 98 ? 22.823 4.521 -39.304 1.00 74.94 98 ILE A N 1
ATOM 766 C CA . ILE A 1 98 ? 24.063 4.649 -38.535 1.00 74.94 98 ILE A CA 1
ATOM 767 C C . ILE A 1 98 ? 24.102 3.492 -37.526 1.00 74.94 98 ILE A C 1
ATOM 769 O O . ILE A 1 98 ? 23.245 3.436 -36.636 1.00 74.94 98 ILE A O 1
ATOM 773 N N . PRO A 1 99 ? 25.064 2.557 -37.624 1.00 69.06 99 PRO A N 1
ATOM 774 C CA . PRO A 1 99 ? 25.165 1.481 -36.657 1.00 69.06 99 PRO A CA 1
ATOM 775 C C . PRO A 1 99 ? 25.529 2.076 -35.298 1.00 69.06 99 PRO A C 1
ATOM 777 O O . PRO A 1 99 ? 26.565 2.723 -35.138 1.00 69.06 99 PRO A O 1
ATOM 780 N N . ALA A 1 100 ? 24.677 1.847 -34.299 1.00 66.81 100 ALA A N 1
ATOM 781 C CA . ALA A 1 100 ? 24.981 2.235 -32.931 1.00 66.81 100 ALA A CA 1
ATOM 782 C C . ALA A 1 100 ? 26.296 1.565 -32.502 1.00 66.81 100 ALA A C 1
ATOM 784 O O . ALA A 1 100 ? 26.395 0.333 -32.473 1.00 66.81 100 ALA A O 1
ATOM 785 N N . GLN A 1 101 ? 27.313 2.367 -32.168 1.00 62.59 101 GLN A N 1
ATOM 786 C CA . GLN A 1 101 ? 28.560 1.843 -31.622 1.00 62.59 101 GLN A CA 1
ATOM 787 C C . GLN A 1 101 ? 28.249 1.046 -30.353 1.00 62.59 101 GLN A C 1
ATOM 789 O O . GLN A 1 101 ? 27.775 1.584 -29.348 1.00 62.59 101 GLN A O 1
ATOM 794 N N . ARG A 1 102 ? 28.533 -0.260 -30.381 1.00 58.25 102 ARG A N 1
ATOM 795 C CA . ARG A 1 102 ? 28.472 -1.098 -29.184 1.00 58.25 102 ARG A CA 1
ATOM 796 C C . ARG A 1 102 ? 29.626 -0.701 -28.276 1.00 58.25 102 ARG A C 1
ATOM 798 O O . ARG A 1 102 ? 30.725 -1.234 -28.391 1.00 58.25 102 ARG A O 1
ATOM 805 N N . ILE A 1 103 ? 29.366 0.217 -27.348 1.00 63.03 103 ILE A N 1
ATOM 806 C CA . ILE A 1 103 ? 30.253 0.440 -26.208 1.00 63.03 103 ILE A CA 1
ATOM 807 C C . ILE A 1 103 ? 30.383 -0.915 -25.508 1.00 63.03 103 ILE A C 1
ATOM 809 O O . ILE A 1 103 ? 29.393 -1.466 -25.013 1.00 63.03 103 ILE A O 1
ATOM 813 N N . LYS A 1 104 ? 31.593 -1.481 -25.520 1.00 61.19 104 LYS A N 1
ATOM 814 C CA . LYS A 1 104 ? 31.923 -2.789 -24.944 1.00 61.19 104 LYS A CA 1
ATOM 815 C C . LYS A 1 104 ? 31.881 -2.669 -23.415 1.00 61.19 104 LYS A C 1
ATOM 817 O O . LYS A 1 104 ? 32.907 -2.638 -22.749 1.00 61.19 104 LYS A O 1
ATOM 822 N N . ARG A 1 105 ? 30.682 -2.516 -22.841 1.00 58.75 105 ARG A N 1
ATOM 823 C CA . ARG A 1 105 ? 30.488 -2.553 -21.387 1.00 58.75 105 ARG A CA 1
ATOM 824 C C . ARG A 1 105 ? 30.900 -3.936 -20.902 1.00 58.75 105 ARG A C 1
ATOM 826 O O . ARG A 1 105 ? 30.392 -4.939 -21.405 1.00 58.75 105 ARG A O 1
ATOM 833 N N . SER A 1 106 ? 31.822 -3.983 -19.947 1.00 62.78 106 SER A N 1
ATOM 834 C CA . SER A 1 106 ? 32.261 -5.232 -19.337 1.00 62.78 106 SER A CA 1
ATOM 835 C C . SER A 1 106 ? 31.052 -5.956 -18.736 1.00 62.78 106 SER A C 1
ATOM 837 O O . SER A 1 106 ? 30.272 -5.382 -17.972 1.00 62.78 106 SER A O 1
ATOM 839 N N . LEU A 1 107 ? 30.869 -7.227 -19.107 1.00 62.47 107 LEU A N 1
ATOM 840 C CA . LEU A 1 107 ? 29.773 -8.060 -18.595 1.00 62.47 107 LEU A CA 1
ATOM 841 C C . LEU A 1 107 ? 29.770 -8.110 -17.055 1.00 62.47 107 LEU A C 1
ATOM 843 O O . LEU A 1 107 ? 28.704 -8.164 -16.448 1.00 62.47 107 LEU A O 1
ATOM 847 N N . GLY A 1 108 ? 30.952 -8.029 -16.432 1.00 66.38 108 GLY A N 1
ATOM 848 C CA . GLY A 1 108 ? 31.112 -8.072 -14.977 1.00 66.38 108 GLY A CA 1
ATOM 849 C C . GLY A 1 108 ? 30.501 -6.880 -14.233 1.00 66.38 108 GLY A C 1
ATOM 850 O O . GLY A 1 108 ? 29.927 -7.072 -13.165 1.00 66.38 108 GLY A O 1
ATOM 851 N N . VAL A 1 109 ? 30.549 -5.665 -14.797 1.00 70.69 109 VAL A N 1
ATOM 852 C CA . VAL A 1 109 ? 29.920 -4.488 -14.162 1.00 70.69 109 VAL A CA 1
ATOM 853 C C . VAL A 1 109 ? 28.395 -4.612 -14.210 1.00 70.69 109 VAL A C 1
ATOM 855 O O . VAL A 1 109 ? 27.732 -4.362 -13.211 1.00 70.69 109 VAL A O 1
ATOM 858 N N . ARG A 1 110 ? 27.841 -5.130 -15.317 1.00 75.00 110 ARG A N 1
ATOM 859 C CA . ARG A 1 110 ? 26.390 -5.344 -15.462 1.00 75.00 110 ARG A CA 1
ATOM 860 C C . ARG A 1 110 ? 25.821 -6.324 -14.440 1.00 75.00 110 ARG A C 1
ATOM 862 O O . ARG A 1 110 ? 24.773 -6.047 -13.872 1.00 75.00 110 ARG A O 1
ATOM 869 N N . LEU A 1 111 ? 26.484 -7.460 -14.218 1.00 77.94 111 LEU A N 1
ATOM 870 C CA . LEU A 1 111 ? 26.012 -8.440 -13.236 1.00 77.94 111 LEU A CA 1
ATOM 871 C C . LEU A 1 111 ? 26.067 -7.862 -11.822 1.00 77.94 111 LEU A C 1
ATOM 873 O O . LEU A 1 111 ? 25.103 -8.003 -11.078 1.00 77.94 111 LEU A O 1
ATOM 877 N N . LYS A 1 112 ? 27.151 -7.158 -11.472 1.00 84.56 112 LYS A N 1
ATOM 878 C CA . LYS A 1 112 ? 27.297 -6.538 -10.150 1.00 84.56 112 LYS A CA 1
ATOM 879 C C . LYS A 1 112 ? 26.208 -5.500 -9.877 1.00 84.56 112 LYS A C 1
ATOM 881 O O . LYS A 1 112 ? 25.640 -5.510 -8.790 1.00 84.56 112 LYS A O 1
ATOM 886 N N . ASP A 1 113 ? 25.883 -4.665 -10.860 1.00 84.81 113 ASP A N 1
ATOM 887 C CA . ASP A 1 113 ? 24.819 -3.665 -10.729 1.00 84.81 113 ASP A CA 1
ATOM 888 C C . ASP A 1 113 ? 23.442 -4.331 -10.571 1.00 84.81 113 ASP A C 1
ATOM 890 O O . ASP A 1 113 ? 22.662 -3.937 -9.708 1.00 84.81 113 ASP A O 1
ATOM 894 N N . ILE A 1 114 ? 23.163 -5.399 -11.332 1.00 87.94 114 ILE A N 1
ATOM 895 C CA . ILE A 1 114 ? 21.918 -6.176 -11.203 1.00 87.94 114 ILE A CA 1
ATOM 896 C C . ILE A 1 114 ? 21.813 -6.820 -9.814 1.00 87.94 114 ILE A C 1
ATOM 898 O O . ILE A 1 114 ? 20.762 -6.731 -9.179 1.00 87.94 114 ILE A O 1
ATOM 902 N N . PHE A 1 115 ? 22.892 -7.431 -9.317 1.00 91.31 115 PHE A N 1
ATOM 903 C CA . PHE A 1 115 ? 22.917 -8.017 -7.975 1.00 91.31 115 PHE A CA 1
ATOM 904 C C . PHE A 1 115 ? 22.744 -6.958 -6.883 1.00 91.31 115 PHE A C 1
ATOM 906 O O . PHE A 1 115 ? 22.000 -7.195 -5.935 1.00 91.31 115 PHE A O 1
ATOM 913 N N . LEU A 1 116 ? 23.370 -5.786 -7.024 1.00 91.88 116 LEU A N 1
ATOM 914 C CA . LEU A 1 116 ? 23.225 -4.676 -6.081 1.00 91.88 116 LEU A CA 1
ATOM 915 C C . LEU A 1 116 ? 21.774 -4.173 -6.032 1.00 91.88 116 LEU A C 1
ATOM 917 O O . LEU A 1 116 ? 21.210 -4.024 -4.949 1.00 91.88 116 LEU A O 1
ATOM 921 N N . CYS A 1 117 ? 21.148 -3.958 -7.195 1.00 89.62 117 CYS A N 1
ATOM 922 C CA . CYS A 1 117 ? 19.742 -3.566 -7.280 1.00 89.62 117 CYS A CA 1
ATOM 923 C C . CYS A 1 117 ? 18.821 -4.634 -6.676 1.00 89.62 117 CYS A C 1
ATOM 925 O O . CYS A 1 117 ? 17.947 -4.303 -5.878 1.00 89.62 117 CYS A O 1
ATOM 927 N N . GLY A 1 118 ? 19.039 -5.911 -7.006 1.00 90.75 118 GLY A N 1
ATOM 928 C CA . GLY A 1 118 ? 18.268 -7.021 -6.444 1.00 90.75 118 GLY A CA 1
ATOM 929 C C . GLY A 1 118 ? 18.400 -7.113 -4.923 1.00 90.75 118 GLY A C 1
ATOM 930 O O . GLY A 1 118 ? 17.400 -7.263 -4.226 1.00 90.75 118 GLY A O 1
ATOM 931 N N . PHE A 1 119 ? 19.616 -6.947 -4.399 1.00 94.19 119 PHE A N 1
ATOM 932 C CA . PHE A 1 119 ? 19.882 -6.943 -2.963 1.00 94.19 119 PHE A CA 1
ATOM 933 C C . PHE A 1 119 ? 19.182 -5.782 -2.246 1.00 94.19 119 PHE A C 1
ATOM 935 O O . PHE A 1 119 ? 18.550 -5.999 -1.217 1.00 94.19 119 PHE A O 1
ATOM 942 N N . LEU A 1 120 ? 19.227 -4.565 -2.799 1.00 92.38 120 LEU A N 1
ATOM 943 C CA . LEU A 1 120 ? 18.529 -3.405 -2.230 1.00 92.38 120 LEU A CA 1
ATOM 944 C C . LEU A 1 120 ? 17.005 -3.596 -2.209 1.00 92.38 120 LEU A C 1
ATOM 946 O O . LEU A 1 120 ? 16.350 -3.279 -1.212 1.00 92.38 120 LEU A O 1
ATOM 950 N N . ILE A 1 121 ? 16.433 -4.162 -3.274 1.00 90.56 121 ILE A N 1
ATOM 951 C CA . ILE A 1 121 ? 14.999 -4.478 -3.333 1.00 90.56 121 ILE A CA 1
ATOM 952 C C . ILE A 1 121 ? 14.642 -5.531 -2.276 1.00 90.56 121 ILE A C 1
ATOM 954 O O . ILE A 1 121 ? 13.684 -5.357 -1.527 1.00 90.56 121 ILE A O 1
ATOM 958 N N . ALA A 1 122 ? 15.437 -6.594 -2.152 1.00 91.81 122 ALA A N 1
ATOM 959 C CA . ALA A 1 122 ? 15.211 -7.624 -1.143 1.00 91.81 122 ALA A CA 1
ATOM 960 C C . ALA A 1 122 ? 15.342 -7.077 0.290 1.00 91.81 122 ALA A C 1
ATOM 962 O O . ALA A 1 122 ? 14.510 -7.381 1.143 1.00 91.81 122 ALA A O 1
ATOM 963 N N . ALA A 1 123 ? 16.343 -6.232 0.553 1.00 93.94 123 ALA A N 1
ATOM 964 C CA . ALA A 1 123 ? 16.565 -5.622 1.862 1.00 93.94 123 ALA A CA 1
ATOM 965 C C . ALA A 1 123 ? 15.403 -4.707 2.279 1.00 93.94 123 ALA A C 1
ATOM 967 O O . ALA A 1 123 ? 14.941 -4.767 3.418 1.00 93.94 123 ALA A O 1
ATOM 968 N N . THR A 1 124 ? 14.891 -3.893 1.353 1.00 90.12 124 THR A N 1
ATOM 969 C CA . THR A 1 124 ? 13.731 -3.024 1.613 1.00 90.12 124 THR A CA 1
ATOM 970 C C . THR A 1 124 ? 12.447 -3.827 1.833 1.00 90.12 124 THR A C 1
ATOM 972 O O . THR A 1 124 ? 11.706 -3.531 2.770 1.00 90.12 124 THR A O 1
ATOM 975 N N . LEU A 1 125 ? 12.216 -4.892 1.056 1.00 91.62 125 LEU A N 1
ATOM 976 C CA . LEU A 1 125 ? 11.113 -5.835 1.282 1.00 91.62 125 LEU A CA 1
ATOM 977 C C . LEU A 1 125 ? 11.205 -6.522 2.649 1.00 91.62 125 LEU A C 1
ATOM 979 O O . LEU A 1 125 ? 10.197 -6.622 3.344 1.00 91.62 125 LEU A O 1
ATOM 983 N N . ALA A 1 126 ? 12.398 -6.953 3.059 1.00 92.25 126 ALA A N 1
ATOM 984 C CA . ALA A 1 126 ? 12.614 -7.584 4.358 1.00 92.25 126 ALA A CA 1
ATOM 985 C C . ALA A 1 126 ? 12.354 -6.613 5.522 1.00 92.25 126 ALA A C 1
ATOM 987 O O . ALA A 1 126 ? 11.672 -6.973 6.481 1.00 92.25 126 ALA A O 1
ATOM 988 N N . ALA A 1 127 ? 12.834 -5.369 5.422 1.00 91.31 127 ALA A N 1
ATOM 989 C CA . ALA A 1 127 ? 12.566 -4.327 6.414 1.00 91.31 127 ALA A CA 1
ATOM 990 C C . ALA A 1 127 ? 11.072 -3.967 6.490 1.00 91.31 127 ALA A C 1
ATOM 992 O O . ALA A 1 127 ? 10.525 -3.742 7.566 1.00 91.31 127 ALA A O 1
ATOM 993 N N . TYR A 1 128 ? 10.379 -3.947 5.354 1.00 91.25 128 TYR A N 1
ATOM 994 C CA . TYR A 1 128 ? 8.937 -3.725 5.326 1.00 91.25 128 TYR A CA 1
ATOM 995 C C . TYR A 1 128 ? 8.155 -4.899 5.942 1.00 91.25 128 TYR A C 1
ATOM 997 O O . TYR A 1 128 ? 7.229 -4.700 6.736 1.00 91.25 128 TYR A O 1
ATOM 1005 N N . ALA A 1 129 ? 8.543 -6.133 5.612 1.00 88.88 129 ALA A N 1
ATOM 1006 C CA . ALA A 1 129 ? 7.947 -7.347 6.158 1.00 88.88 129 ALA A CA 1
ATOM 1007 C C . ALA A 1 129 ? 8.125 -7.437 7.681 1.00 88.88 129 ALA A C 1
ATOM 1009 O O . ALA A 1 129 ? 7.191 -7.817 8.384 1.00 88.88 129 ALA A O 1
ATOM 1010 N N . SER A 1 130 ? 9.283 -7.033 8.213 1.00 85.44 130 SER A N 1
ATOM 1011 C CA . SER A 1 130 ? 9.504 -7.019 9.660 1.00 85.44 130 SER A CA 1
ATOM 1012 C C . SER A 1 130 ? 8.590 -6.008 10.354 1.00 85.44 130 SER A C 1
ATOM 1014 O O . SER A 1 130 ? 7.870 -6.376 11.278 1.00 85.44 13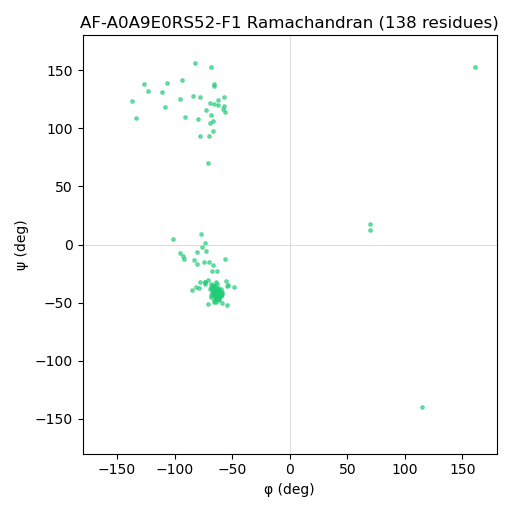0 SER A O 1
ATOM 1016 N N . VAL A 1 131 ? 8.517 -4.764 9.867 1.00 87.81 131 VAL A N 1
ATOM 1017 C CA . VAL A 1 131 ? 7.641 -3.721 10.436 1.00 87.81 131 VAL A CA 1
ATOM 1018 C C . VAL A 1 131 ? 6.168 -4.133 10.397 1.00 87.81 131 VAL A C 1
ATOM 1020 O O . VAL A 1 131 ? 5.438 -3.947 11.372 1.00 87.81 131 VAL A O 1
ATOM 1023 N N . THR A 1 132 ? 5.716 -4.714 9.285 1.00 88.19 132 THR A N 1
ATOM 1024 C CA . THR A 1 132 ? 4.330 -5.186 9.164 1.00 88.19 132 THR A CA 1
ATOM 1025 C C . THR A 1 132 ? 4.038 -6.356 10.098 1.00 88.19 132 THR A C 1
ATOM 1027 O O . THR A 1 132 ? 2.972 -6.362 10.710 1.00 88.19 132 THR A O 1
ATOM 1030 N N . ALA A 1 133 ? 4.977 -7.291 10.275 1.00 85.00 133 ALA A N 1
ATOM 1031 C CA . ALA A 1 133 ? 4.852 -8.387 11.233 1.00 85.00 133 ALA A CA 1
ATOM 1032 C C . ALA A 1 133 ? 4.791 -7.882 12.684 1.00 85.00 133 ALA A C 1
ATOM 1034 O O . ALA A 1 133 ? 3.900 -8.295 13.425 1.00 85.00 133 ALA A O 1
ATOM 1035 N N . TYR A 1 134 ? 5.656 -6.936 13.069 1.00 88.12 134 TYR A N 1
ATOM 1036 C CA . TYR A 1 134 ? 5.634 -6.332 14.408 1.00 88.12 134 TYR A CA 1
ATOM 1037 C C . TYR A 1 134 ? 4.303 -5.640 14.714 1.00 88.12 134 TYR A C 1
ATOM 1039 O O . TYR A 1 134 ? 3.755 -5.801 15.804 1.00 88.12 134 TYR A O 1
ATOM 1047 N N . ARG A 1 135 ? 3.743 -4.930 13.730 1.00 83.56 135 ARG A N 1
ATOM 1048 C CA . ARG A 1 135 ? 2.439 -4.270 13.859 1.00 83.56 135 ARG A CA 1
ATOM 1049 C C . ARG A 1 135 ? 1.268 -5.256 13.899 1.00 83.56 135 ARG A C 1
ATOM 1051 O O . ARG A 1 135 ? 0.254 -4.989 14.529 1.00 83.56 135 ARG A O 1
ATOM 1058 N N . LEU A 1 136 ? 1.389 -6.408 13.239 1.00 80.19 136 LEU A N 1
ATOM 1059 C CA . LEU A 1 136 ? 0.382 -7.476 13.291 1.00 80.19 136 LEU A CA 1
ATOM 1060 C C . LEU A 1 136 ? 0.392 -8.225 14.628 1.00 80.19 136 LEU A C 1
ATOM 1062 O O . LEU A 1 136 ? -0.660 -8.666 15.078 1.00 80.19 136 LEU A O 1
ATOM 1066 N N . MET A 1 137 ? 1.561 -8.344 15.263 1.00 82.81 137 MET A N 1
ATOM 1067 C CA . MET A 1 137 ? 1.723 -8.940 16.593 1.00 82.81 137 MET A CA 1
ATOM 1068 C C . MET A 1 137 ? 1.266 -8.017 17.736 1.00 82.81 137 MET A C 1
ATOM 1070 O O . MET A 1 137 ? 1.312 -8.428 18.892 1.00 82.81 137 MET A O 1
ATOM 1074 N N . GLY A 1 138 ? 0.822 -6.789 17.439 1.00 75.75 138 GLY A N 1
ATOM 1075 C CA . GLY A 1 138 ? 0.311 -5.847 18.441 1.00 75.75 138 GLY A CA 1
ATOM 1076 C C . GLY A 1 138 ? 1.380 -5.295 19.388 1.00 75.75 138 GLY A C 1
ATOM 1077 O O . GLY A 1 138 ? 1.048 -4.794 20.457 1.00 75.75 138 GLY A O 1
ATOM 1078 N N . VAL A 1 139 ? 2.661 -5.405 19.013 1.00 72.69 139 VAL A N 1
ATOM 1079 C CA . VAL A 1 139 ? 3.797 -4.843 19.770 1.00 72.69 139 VAL A CA 1
ATOM 1080 C C . VAL A 1 139 ? 3.964 -3.336 19.488 1.00 72.69 139 VAL A C 1
ATOM 1082 O O . VAL A 1 139 ? 4.612 -2.628 20.254 1.00 72.69 139 VAL A O 1
ATOM 1085 N N . LEU A 1 140 ? 3.349 -2.853 18.401 1.00 52.69 140 LEU A N 1
ATOM 1086 C CA . LEU A 1 140 ? 3.267 -1.468 17.917 1.00 52.69 140 LEU A CA 1
ATOM 1087 C C . LEU A 1 140 ? 1.823 -1.160 17.515 1.00 52.69 140 LEU A C 1
ATOM 1089 O O . LEU A 1 140 ? 1.372 -0.025 17.776 1.00 52.69 140 LEU A O 1
#

Mean predicted aligned error: 14.19 Å

Solvent-accessible surface area (backbone atoms only — not comparable to full-atom values): 8822 Å² total; per-residue (Å²): 115,70,71,58,60,51,52,53,51,52,51,54,50,52,51,52,51,52,53,49,52,51,52,52,28,49,74,72,60,70,60,51,97,67,80,85,86,70,80,93,73,82,78,92,63,82,88,73,95,46,69,68,57,55,66,57,46,47,61,56,48,61,61,44,46,62,56,50,51,52,50,50,50,55,73,71,46,86,73,84,85,51,71,72,65,48,69,71,43,92,87,52,85,86,90,74,81,82,78,76,79,78,74,83,70,59,69,68,59,56,52,52,52,51,50,52,52,51,49,52,53,52,51,51,52,50,55,50,51,49,54,53,49,44,48,72,71,67,82,103